Protein AF-A0A3M2EGH6-F1 (afdb_monomer_lite)

Secondary structure (DSSP, 8-state):
-HHHHHHHHHHHHHHHHHHHHHS-S-BS-TTSSS--BHHHHHHHHHHHHHHHHHHHHHHHHHHHS-HHHHHHHHHTS---HHHHHHHHHHHHHHHHHHHHHHHHHHHHHHTT--GGGHHHHHHHHHHHHHHHHHHHHHHHHHHS-S----

Radius of gyration: 25.02 Å; chains: 1; bounding box: 63×33×68 Å

pLDDT: mean 82.62, std 8.71, range [42.47, 93.75]

Structure (mmCIF, N/CA/C/O backbone):
data_AF-A0A3M2EGH6-F1
#
_entry.id   AF-A0A3M2EGH6-F1
#
loop_
_atom_site.group_PDB
_atom_site.id
_atom_site.type_symbol
_atom_site.label_atom_id
_atom_site.label_alt_id
_atom_site.label_comp_id
_atom_site.label_asym_id
_atom_site.label_entity_id
_atom_site.label_seq_id
_atom_site.pdbx_PDB_ins_code
_atom_site.Cartn_x
_atom_site.Cartn_y
_atom_site.Cartn_z
_atom_site.occupancy
_atom_site.B_iso_or_equiv
_atom_site.auth_seq_id
_atom_site.auth_comp_id
_atom_site.auth_asym_id
_atom_site.auth_atom_id
_atom_site.pdbx_PDB_model_num
ATOM 1 N N . MET A 1 1 ? 14.077 9.639 4.075 1.00 58.56 1 MET A N 1
ATOM 2 C CA . MET A 1 1 ? 14.589 9.528 2.688 1.00 58.56 1 MET A CA 1
ATOM 3 C C . MET A 1 1 ? 15.480 8.304 2.455 1.00 58.56 1 MET A C 1
ATOM 5 O O . MET A 1 1 ? 15.173 7.546 1.546 1.00 58.56 1 MET A O 1
ATOM 9 N N . VAL A 1 2 ? 16.503 8.027 3.283 1.00 70.25 2 VAL A N 1
ATOM 10 C CA . VAL A 1 2 ? 17.442 6.889 3.076 1.00 70.25 2 VAL A CA 1
ATOM 11 C C . VAL A 1 2 ? 16.753 5.518 2.934 1.00 70.25 2 VAL A C 1
ATOM 13 O O . VAL A 1 2 ? 17.139 4.715 2.087 1.00 70.25 2 VAL A O 1
ATOM 16 N N . ARG A 1 3 ? 15.697 5.248 3.717 1.00 74.19 3 ARG A N 1
ATOM 17 C CA . ARG A 1 3 ? 14.935 3.986 3.621 1.00 74.19 3 ARG A CA 1
ATOM 18 C C . ARG A 1 3 ? 14.166 3.854 2.301 1.00 74.19 3 ARG A C 1
ATOM 20 O O . ARG A 1 3 ? 14.217 2.787 1.706 1.00 74.19 3 ARG A O 1
ATOM 27 N N . CYS A 1 4 ? 13.534 4.927 1.818 1.00 73.19 4 CYS A N 1
ATOM 28 C CA . CYS A 1 4 ? 12.812 4.913 0.542 1.00 73.19 4 CYS A CA 1
ATOM 29 C C . CYS A 1 4 ? 13.759 4.689 -0.640 1.00 73.19 4 CYS A C 1
ATOM 31 O O . CYS A 1 4 ? 13.477 3.846 -1.480 1.00 73.19 4 CYS A O 1
ATOM 33 N N . TRP A 1 5 ? 14.923 5.351 -0.652 1.00 75.88 5 TRP A N 1
ATOM 34 C CA . TRP A 1 5 ? 15.933 5.162 -1.701 1.00 75.88 5 TRP A CA 1
ATOM 35 C C . TRP A 1 5 ? 16.399 3.707 -1.814 1.00 75.88 5 TRP A C 1
ATOM 37 O O . TRP A 1 5 ? 16.518 3.165 -2.912 1.00 75.88 5 TRP A O 1
ATOM 47 N N . ARG A 1 6 ? 16.619 3.042 -0.672 1.00 84.56 6 ARG A N 1
ATOM 48 C CA . ARG A 1 6 ? 16.991 1.624 -0.647 1.00 84.56 6 ARG A CA 1
ATOM 49 C C . ARG A 1 6 ? 15.901 0.757 -1.281 1.00 84.56 6 ARG A C 1
ATOM 51 O O . ARG A 1 6 ? 16.239 -0.092 -2.099 1.00 84.56 6 ARG A O 1
ATOM 58 N N . THR A 1 7 ? 14.631 0.980 -0.945 1.00 81.62 7 THR A N 1
ATOM 59 C CA . THR A 1 7 ? 13.504 0.235 -1.531 1.00 81.62 7 THR A CA 1
ATOM 60 C C . THR A 1 7 ? 13.398 0.468 -3.038 1.00 81.62 7 THR A C 1
ATOM 62 O O . THR A 1 7 ? 13.314 -0.494 -3.794 1.00 81.62 7 THR A O 1
ATOM 65 N N . THR A 1 8 ? 13.500 1.722 -3.491 1.00 78.88 8 THR A N 1
ATOM 66 C CA . THR A 1 8 ? 13.447 2.067 -4.919 1.00 78.88 8 THR A CA 1
ATOM 67 C C . THR A 1 8 ? 14.600 1.432 -5.693 1.00 78.88 8 THR A C 1
ATOM 69 O O . THR A 1 8 ? 14.388 0.889 -6.772 1.00 78.88 8 THR A O 1
ATOM 72 N N . ARG A 1 9 ? 15.815 1.406 -5.130 1.00 84.56 9 ARG A N 1
ATOM 73 C CA . ARG A 1 9 ? 16.974 0.772 -5.775 1.00 84.56 9 ARG A CA 1
ATOM 74 C C . ARG A 1 9 ? 16.786 -0.734 -5.966 1.00 84.56 9 ARG A C 1
ATOM 76 O O . ARG A 1 9 ? 17.155 -1.262 -7.010 1.00 84.56 9 ARG A O 1
ATOM 83 N N . TRP A 1 10 ? 16.209 -1.411 -4.973 1.00 87.31 10 TRP A N 1
ATOM 84 C CA . TRP A 1 10 ? 15.897 -2.841 -5.064 1.00 87.31 10 TRP A CA 1
ATOM 85 C C . TRP A 1 10 ? 14.792 -3.149 -6.075 1.00 87.31 10 TRP A C 1
ATOM 87 O O . TRP A 1 10 ? 14.786 -4.243 -6.625 1.00 87.31 10 TRP A O 1
ATOM 97 N N . LEU A 1 11 ? 13.901 -2.194 -6.350 1.00 83.31 11 LEU A N 1
ATOM 98 C CA . LEU A 1 11 ? 12.872 -2.325 -7.380 1.00 83.31 11 LEU A CA 1
ATOM 99 C C . LEU A 1 11 ? 13.416 -2.027 -8.789 1.00 83.31 11 LEU A C 1
ATOM 101 O O . LEU A 1 11 ? 13.104 -2.739 -9.737 1.00 83.31 11 LEU A O 1
ATOM 105 N N . LEU A 1 12 ? 14.254 -0.996 -8.931 1.00 84.94 12 LEU A N 1
ATOM 106 C CA . LEU A 1 12 ? 14.801 -0.560 -10.221 1.00 84.94 12 LEU A CA 1
ATOM 107 C C . LEU A 1 12 ? 15.836 -1.535 -10.791 1.00 84.94 12 LEU A C 1
ATOM 109 O O . LEU A 1 12 ? 15.841 -1.783 -11.993 1.00 84.94 12 LEU A O 1
ATOM 113 N N . ALA A 1 13 ? 16.698 -2.105 -9.943 1.00 86.81 13 ALA A N 1
ATOM 114 C CA . ALA A 1 13 ? 17.752 -3.020 -10.377 1.00 86.81 13 ALA A CA 1
ATOM 115 C C . ALA A 1 13 ? 17.238 -4.236 -11.183 1.00 86.81 13 ALA A C 1
ATOM 117 O O . ALA A 1 13 ? 17.748 -4.451 -12.282 1.00 86.81 13 ALA A O 1
ATOM 118 N N . PRO A 1 14 ? 16.235 -5.015 -10.724 1.00 87.94 14 PRO A N 1
ATOM 119 C CA . PRO A 1 14 ? 15.732 -6.152 -11.493 1.00 87.94 14 PRO A CA 1
ATOM 120 C C . PRO A 1 14 ? 15.039 -5.724 -12.790 1.00 87.94 14 PRO A C 1
ATOM 122 O O . PRO A 1 14 ? 15.200 -6.396 -13.800 1.00 87.94 14 PRO A O 1
ATOM 125 N N . ILE A 1 15 ? 14.326 -4.593 -12.801 1.00 84.88 15 ILE A N 1
ATOM 126 C CA . ILE A 1 15 ? 13.663 -4.074 -14.009 1.00 84.88 15 ILE A CA 1
ATOM 127 C C . ILE A 1 15 ? 14.706 -3.691 -15.063 1.00 84.88 15 ILE A C 1
ATOM 129 O O . ILE A 1 15 ? 14.586 -4.068 -16.228 1.00 84.88 15 ILE A O 1
ATOM 133 N N . ALA A 1 16 ? 15.766 -2.994 -14.649 1.00 83.31 16 ALA A N 1
ATOM 134 C CA . ALA A 1 16 ? 16.867 -2.640 -15.534 1.00 83.31 16 ALA A CA 1
ATOM 135 C C . ALA A 1 16 ? 17.597 -3.886 -16.059 1.00 83.31 16 ALA A C 1
ATOM 137 O O . ALA A 1 16 ? 17.856 -3.976 -17.256 1.00 83.31 16 ALA A O 1
ATOM 138 N N . LEU A 1 17 ? 17.875 -4.868 -15.192 1.00 86.94 17 LEU A N 1
ATOM 139 C CA . LEU A 1 17 ? 18.503 -6.134 -15.586 1.00 86.94 17 LEU A CA 1
ATOM 140 C C . LEU A 1 17 ? 17.648 -6.919 -16.585 1.00 86.94 17 LEU A C 1
ATOM 142 O O . LEU A 1 17 ? 18.181 -7.416 -17.572 1.00 86.94 17 LEU A O 1
ATOM 146 N N . LEU A 1 18 ? 16.333 -6.993 -16.368 1.00 86.75 18 LEU A N 1
ATOM 147 C CA . LEU A 1 18 ? 15.409 -7.657 -17.289 1.00 86.75 18 LEU A CA 1
ATOM 148 C C . LEU A 1 18 ? 15.416 -6.986 -18.663 1.00 86.75 18 LEU A C 1
ATOM 150 O O . LEU A 1 18 ? 15.542 -7.668 -19.676 1.00 86.75 18 LEU A O 1
ATOM 154 N N . HIS A 1 19 ? 15.338 -5.657 -18.712 1.00 85.31 19 HIS A N 1
ATOM 155 C CA . HIS A 1 19 ? 15.384 -4.939 -19.983 1.00 85.31 19 HIS A CA 1
ATOM 156 C C . HIS A 1 19 ? 16.734 -5.073 -20.689 1.00 85.31 19 HIS A C 1
ATOM 158 O O . HIS A 1 19 ? 16.758 -5.210 -21.910 1.00 85.31 19 HIS A O 1
ATOM 164 N N . LEU A 1 20 ? 17.843 -5.102 -19.953 1.00 82.50 20 LEU A N 1
ATOM 165 C CA . LEU A 1 20 ? 19.163 -5.337 -20.535 1.00 82.50 20 LEU A CA 1
ATOM 166 C C . LEU A 1 20 ? 19.314 -6.760 -21.091 1.00 82.50 20 LEU A C 1
ATOM 168 O O . LEU A 1 20 ? 19.934 -6.922 -22.135 1.00 82.50 20 LEU A O 1
ATOM 172 N N . ALA A 1 21 ? 18.751 -7.770 -20.423 1.00 83.19 21 ALA A N 1
ATOM 173 C CA . ALA A 1 21 ? 18.925 -9.174 -20.798 1.00 83.19 21 ALA A CA 1
ATOM 174 C C . ALA A 1 21 ? 17.931 -9.673 -21.861 1.00 83.19 21 ALA A C 1
ATOM 176 O O . ALA A 1 21 ? 18.277 -10.551 -22.646 1.00 83.19 21 ALA A O 1
ATOM 177 N N . PHE A 1 22 ? 16.704 -9.143 -21.885 1.00 84.00 22 PHE A N 1
ATOM 178 C CA . PHE A 1 22 ? 15.602 -9.714 -22.672 1.00 84.00 22 PHE A CA 1
ATOM 179 C C . PHE A 1 22 ? 15.033 -8.787 -23.752 1.00 84.00 22 PHE A C 1
ATOM 181 O O . PHE A 1 22 ? 14.126 -9.196 -24.476 1.00 84.00 22 PHE A O 1
ATOM 188 N N . THR A 1 23 ? 15.532 -7.554 -23.896 1.00 87.25 23 THR A N 1
ATOM 189 C CA . THR A 1 23 ? 15.085 -6.681 -24.994 1.00 87.25 23 THR A CA 1
ATOM 190 C C . THR A 1 23 ? 15.864 -7.022 -26.270 1.00 87.25 23 THR A C 1
ATOM 192 O O . THR A 1 23 ? 17.087 -6.838 -26.291 1.00 87.25 23 THR A O 1
ATOM 195 N N . PRO A 1 24 ? 15.203 -7.500 -27.341 1.00 81.12 24 PRO A N 1
ATOM 196 C CA . PRO A 1 24 ? 15.880 -7.798 -28.598 1.00 81.12 24 PRO A CA 1
ATOM 197 C C . PRO A 1 24 ? 16.428 -6.511 -29.225 1.00 81.12 24 PRO A C 1
ATOM 199 O O . PRO A 1 24 ? 15.774 -5.468 -29.180 1.00 81.12 24 PRO A O 1
ATOM 202 N N . GLY A 1 25 ? 17.626 -6.580 -29.803 1.00 85.81 25 GLY A N 1
ATOM 203 C CA . GLY A 1 25 ? 18.296 -5.413 -30.368 1.00 85.81 25 GLY A CA 1
ATOM 204 C C . GLY A 1 25 ? 19.733 -5.690 -30.799 1.00 85.81 25 GLY A C 1
ATOM 205 O O . GLY A 1 25 ? 20.191 -6.835 -30.779 1.00 85.81 25 GLY A O 1
ATOM 206 N N . MET A 1 26 ? 20.451 -4.639 -31.183 1.00 85.50 26 MET A N 1
ATOM 207 C CA . MET A 1 26 ? 21.854 -4.715 -31.562 1.00 85.50 26 MET A CA 1
ATOM 208 C C . MET A 1 26 ? 22.709 -5.000 -30.322 1.00 85.50 26 MET A C 1
ATOM 210 O O . MET A 1 26 ? 22.791 -4.185 -29.399 1.00 85.50 26 MET A O 1
ATOM 214 N N . LEU A 1 27 ? 23.328 -6.183 -30.295 1.00 88.06 27 LEU A N 1
ATOM 215 C CA . LEU A 1 27 ? 24.159 -6.639 -29.182 1.00 88.06 27 LEU A CA 1
ATOM 216 C C . LEU A 1 27 ? 25.448 -5.817 -29.106 1.00 88.06 27 LEU A C 1
ATOM 218 O O . LEU A 1 27 ? 26.150 -5.663 -30.104 1.00 88.06 27 LEU A O 1
ATOM 222 N N . LEU A 1 28 ? 25.793 -5.346 -27.908 1.00 84.56 28 LEU A N 1
ATOM 223 C CA . LEU A 1 28 ? 27.046 -4.623 -27.671 1.00 84.56 28 LEU A CA 1
ATOM 224 C C . LEU A 1 28 ? 28.273 -5.545 -27.753 1.00 84.56 28 LEU A C 1
ATOM 226 O O . LEU A 1 28 ? 29.328 -5.149 -28.242 1.00 84.56 28 LEU A O 1
ATOM 230 N N . TRP A 1 29 ? 28.121 -6.794 -27.307 1.00 86.69 29 TRP A N 1
ATOM 231 C CA . TRP A 1 29 ? 29.160 -7.829 -27.328 1.00 86.69 29 TRP A CA 1
ATOM 232 C C . TRP A 1 29 ? 28.592 -9.152 -27.839 1.00 86.69 29 TRP A C 1
ATOM 234 O O . TRP A 1 29 ? 28.196 -9.987 -27.026 1.00 86.69 29 TRP A O 1
ATOM 244 N N . PRO A 1 30 ? 28.541 -9.385 -29.156 1.00 83.19 30 PRO A N 1
ATOM 245 C CA . PRO A 1 30 ? 27.893 -10.571 -29.723 1.00 83.19 30 PRO A CA 1
ATOM 246 C C . PRO A 1 30 ? 28.540 -11.905 -29.306 1.00 83.19 30 PRO A C 1
ATOM 248 O O . PRO A 1 30 ? 27.961 -12.960 -29.523 1.00 83.19 30 PRO A O 1
ATOM 251 N N . GLN A 1 31 ? 29.731 -11.870 -28.701 1.00 89.81 31 GLN A N 1
ATOM 252 C CA . GLN A 1 31 ? 30.480 -13.058 -28.279 1.00 89.81 31 GLN A CA 1
ATOM 253 C C . GLN A 1 31 ? 30.040 -13.615 -26.914 1.00 89.81 31 GLN A C 1
ATOM 255 O O . GLN A 1 31 ? 30.439 -14.716 -26.543 1.00 89.81 31 GLN A O 1
ATOM 260 N N . LEU A 1 32 ? 29.245 -12.862 -26.147 1.00 82.31 32 LEU A N 1
ATOM 261 C CA . LEU A 1 32 ? 28.749 -13.291 -24.841 1.00 82.31 32 LEU A CA 1
ATOM 262 C C . LEU A 1 32 ? 27.346 -13.903 -24.974 1.00 82.31 32 LEU A C 1
ATOM 264 O O . LEU A 1 32 ? 26.512 -13.336 -25.6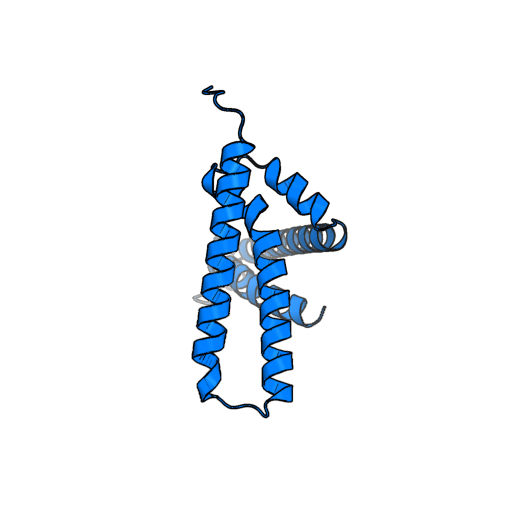79 1.00 82.31 32 LEU A O 1
ATOM 268 N N . PRO A 1 33 ? 27.042 -15.003 -24.254 1.00 76.00 33 PRO A N 1
ATOM 269 C CA . PRO A 1 33 ? 25.721 -15.635 -24.296 1.00 76.00 33 PRO A CA 1
ATOM 270 C C . PRO A 1 33 ? 24.615 -14.704 -23.785 1.00 76.00 33 PRO A C 1
ATOM 272 O O . PRO A 1 33 ? 23.475 -14.809 -24.226 1.00 76.00 33 PRO A O 1
ATOM 275 N N . TRP A 1 34 ? 24.959 -13.770 -22.891 1.00 75.56 34 TRP A N 1
ATOM 276 C CA . TRP A 1 34 ? 24.082 -12.703 -22.413 1.00 75.56 34 TRP A CA 1
ATOM 277 C C . TRP A 1 34 ? 24.744 -11.367 -22.701 1.00 75.56 34 TRP A C 1
ATOM 279 O O . TRP A 1 34 ? 25.561 -10.874 -21.921 1.00 75.56 34 TRP A O 1
ATOM 289 N N . SER A 1 35 ? 24.422 -10.806 -23.858 1.00 81.69 35 SER A N 1
ATOM 290 C CA . SER A 1 35 ? 24.945 -9.513 -24.258 1.00 81.69 35 SER A CA 1
ATOM 291 C C . SER A 1 35 ? 23.850 -8.459 -24.182 1.00 81.69 35 SER A C 1
ATOM 293 O O . SER A 1 35 ? 22.802 -8.646 -24.802 1.00 81.69 35 SER A O 1
ATOM 295 N N . PRO A 1 36 ? 24.051 -7.365 -23.433 1.00 83.38 36 PRO A N 1
ATOM 296 C CA . PRO A 1 36 ? 23.089 -6.279 -23.417 1.00 83.38 36 PRO A CA 1
ATOM 297 C C . PRO A 1 36 ? 22.968 -5.659 -24.812 1.00 83.38 36 PRO A C 1
ATOM 299 O O . PRO A 1 36 ? 23.970 -5.430 -25.499 1.00 83.38 36 PRO A O 1
ATOM 302 N N . SER A 1 37 ? 21.736 -5.370 -25.221 1.00 90.38 37 SER A N 1
ATOM 303 C CA . SER A 1 37 ? 21.454 -4.614 -26.440 1.00 90.38 37 SER A CA 1
ATOM 304 C C . SER A 1 37 ? 21.408 -3.111 -26.157 1.00 90.38 37 SER A C 1
ATOM 306 O O . SER A 1 37 ? 21.070 -2.679 -25.048 1.00 90.38 37 SER A O 1
ATOM 308 N N . ILE A 1 38 ? 21.728 -2.292 -27.162 1.00 88.56 38 ILE A N 1
ATOM 309 C CA . ILE A 1 38 ? 21.594 -0.826 -27.070 1.00 88.56 38 ILE A CA 1
ATOM 310 C C . ILE A 1 38 ? 20.133 -0.448 -26.797 1.00 88.56 38 ILE A C 1
ATOM 312 O O . ILE A 1 38 ? 19.836 0.405 -25.959 1.00 88.56 38 ILE A O 1
ATOM 316 N N . GLU A 1 39 ? 19.211 -1.130 -27.466 1.00 90.38 39 GLU A N 1
ATOM 317 C CA . GLU A 1 39 ? 17.769 -0.979 -27.321 1.00 90.38 39 GLU A CA 1
ATOM 318 C C . GLU A 1 39 ? 17.316 -1.370 -25.914 1.00 90.38 39 GLU A C 1
ATOM 320 O O . GLU A 1 39 ? 16.506 -0.662 -25.314 1.00 90.38 39 GLU A O 1
ATOM 325 N N . GLY A 1 40 ? 17.882 -2.437 -25.345 1.00 88.38 40 GLY A N 1
ATOM 326 C CA . GLY A 1 40 ? 17.643 -2.850 -23.966 1.00 88.38 40 GLY A CA 1
ATOM 327 C C . GLY A 1 40 ? 18.130 -1.829 -22.950 1.00 88.38 40 GLY A C 1
ATOM 328 O O . GLY A 1 40 ? 17.402 -1.511 -22.009 1.00 88.38 40 GLY A O 1
ATOM 329 N N . ALA A 1 41 ? 19.305 -1.236 -23.169 1.00 87.75 41 ALA A N 1
ATOM 330 C CA . ALA A 1 41 ? 19.810 -0.156 -22.326 1.00 87.75 41 ALA A CA 1
ATOM 331 C C . ALA A 1 41 ? 18.919 1.096 -22.404 1.00 87.75 41 ALA A C 1
ATOM 333 O O . ALA A 1 41 ? 18.554 1.668 -21.373 1.00 87.75 41 ALA A O 1
ATOM 334 N N . ALA A 1 42 ? 18.500 1.493 -23.609 1.00 91.12 42 ALA A N 1
ATOM 335 C CA . ALA A 1 42 ? 17.602 2.628 -23.810 1.00 91.12 42 ALA A CA 1
ATOM 336 C C . ALA A 1 42 ? 16.210 2.385 -23.195 1.00 91.12 42 ALA A C 1
ATOM 338 O O . ALA A 1 42 ? 15.641 3.283 -22.565 1.00 91.12 42 ALA A O 1
ATOM 339 N N . ALA A 1 43 ? 15.669 1.172 -23.335 1.00 88.81 43 ALA A N 1
ATOM 340 C CA . ALA A 1 43 ? 14.406 0.766 -22.727 1.00 88.81 43 ALA A CA 1
ATOM 341 C C . ALA A 1 43 ? 14.495 0.759 -21.194 1.00 88.81 43 ALA A C 1
ATOM 343 O O . ALA A 1 43 ? 13.630 1.339 -20.534 1.00 88.81 43 ALA A O 1
ATOM 344 N N . ALA A 1 44 ? 15.567 0.188 -20.634 1.00 88.31 44 ALA A N 1
ATOM 345 C CA . ALA A 1 44 ? 15.836 0.173 -19.198 1.00 88.31 44 ALA A CA 1
ATOM 346 C C . ALA A 1 44 ? 15.925 1.593 -18.624 1.00 88.31 44 ALA A C 1
ATOM 348 O O . ALA A 1 44 ? 15.299 1.886 -17.602 1.00 88.31 44 ALA A O 1
ATOM 349 N N . ALA A 1 45 ? 16.654 2.492 -19.292 1.00 90.19 45 ALA A N 1
ATOM 350 C CA . ALA A 1 45 ? 16.785 3.886 -18.876 1.00 90.19 45 ALA A CA 1
ATOM 351 C C . ALA A 1 45 ? 15.431 4.610 -18.907 1.00 90.19 45 ALA A C 1
ATOM 353 O O . ALA A 1 45 ? 15.036 5.235 -17.922 1.00 90.19 45 ALA A O 1
ATOM 354 N N . ARG A 1 46 ? 14.672 4.467 -20.001 1.00 93.12 46 ARG A N 1
ATOM 355 C CA . ARG A 1 46 ? 13.347 5.087 -20.156 1.00 93.12 46 ARG A CA 1
ATOM 356 C C . ARG A 1 46 ? 12.349 4.599 -19.104 1.00 93.12 46 ARG A C 1
ATOM 358 O O . ARG A 1 46 ? 11.627 5.409 -18.530 1.00 93.12 46 ARG A O 1
ATOM 365 N N . GLN A 1 47 ? 12.303 3.292 -18.851 1.00 89.31 47 GLN A N 1
ATOM 366 C CA . GLN A 1 47 ? 11.442 2.702 -17.821 1.00 89.31 47 GLN A CA 1
ATOM 367 C C . GLN A 1 47 ? 11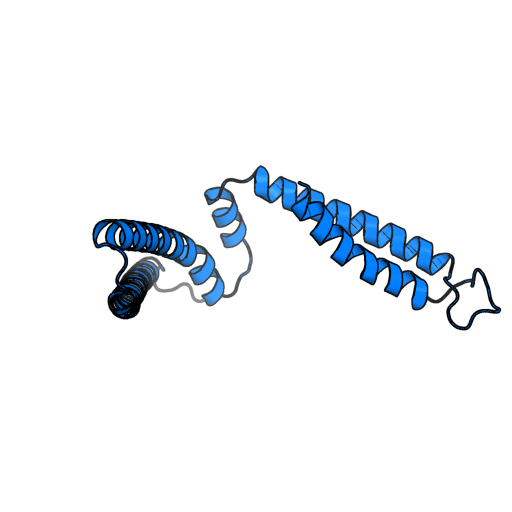.852 3.157 -16.419 1.00 89.31 47 GLN A C 1
ATOM 369 O O . GLN A 1 47 ? 10.998 3.522 -15.616 1.00 89.31 47 GLN A O 1
ATOM 374 N N . SER A 1 48 ? 13.157 3.212 -16.144 1.00 86.81 48 SER A N 1
ATOM 375 C CA . SER A 1 48 ? 13.672 3.691 -14.859 1.00 86.81 48 SER A CA 1
ATOM 376 C C . SER A 1 48 ? 13.277 5.143 -14.595 1.00 86.81 48 SER A C 1
ATOM 378 O O . SER A 1 48 ? 12.811 5.448 -13.501 1.00 86.81 48 SER A O 1
ATOM 380 N N . LEU A 1 49 ? 13.394 6.023 -15.596 1.00 90.25 49 LEU A N 1
ATOM 381 C CA . LEU A 1 49 ? 12.958 7.419 -15.484 1.00 90.25 49 LEU A CA 1
ATOM 382 C C . LEU A 1 49 ? 11.454 7.522 -15.208 1.00 90.25 49 LEU A C 1
ATOM 384 O O . LEU A 1 49 ? 11.062 8.180 -14.253 1.00 90.25 49 LEU A O 1
ATOM 388 N N . ARG A 1 50 ? 10.618 6.791 -15.956 1.00 91.88 50 ARG A N 1
ATOM 389 C CA . ARG A 1 50 ? 9.163 6.766 -15.719 1.00 91.88 50 ARG A CA 1
ATOM 390 C C . ARG A 1 50 ? 8.796 6.301 -14.311 1.00 91.88 50 ARG A C 1
ATOM 392 O O . ARG A 1 50 ? 7.909 6.873 -13.68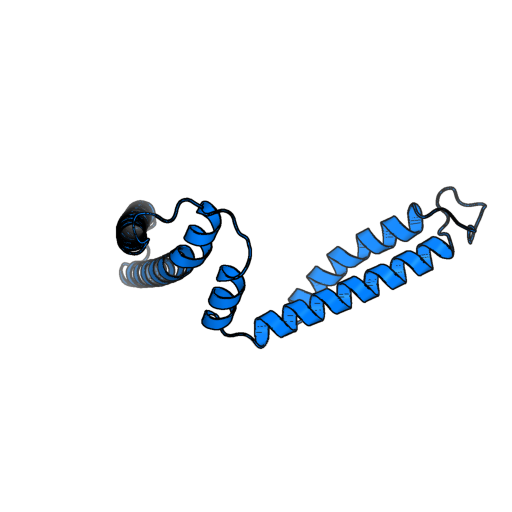6 1.00 91.88 50 ARG A O 1
ATOM 399 N N . LEU A 1 51 ? 9.473 5.273 -13.800 1.00 87.81 51 LEU A N 1
ATOM 400 C CA . LEU A 1 51 ? 9.256 4.783 -12.438 1.00 87.81 51 LEU A CA 1
ATOM 401 C C . LEU A 1 51 ? 9.674 5.811 -11.387 1.00 87.81 51 LEU A C 1
ATOM 403 O O . LEU A 1 51 ? 8.988 5.953 -10.376 1.00 87.81 51 LEU A O 1
ATOM 407 N N . ILE A 1 52 ? 10.775 6.530 -11.619 1.00 87.75 52 ILE A N 1
ATOM 408 C CA . ILE A 1 52 ? 11.199 7.636 -10.757 1.00 87.75 52 ILE A CA 1
ATOM 409 C C . ILE A 1 52 ? 10.138 8.741 -10.768 1.00 87.75 52 ILE A C 1
ATOM 411 O O . ILE A 1 52 ? 9.732 9.176 -9.693 1.00 87.75 52 ILE A O 1
ATOM 415 N N . ASP A 1 53 ? 9.634 9.133 -11.938 1.00 92.75 53 ASP A N 1
ATOM 416 C CA . ASP A 1 53 ? 8.593 10.158 -12.062 1.00 92.75 53 ASP A CA 1
ATOM 417 C C . ASP A 1 53 ? 7.318 9.758 -11.310 1.00 92.75 53 ASP A C 1
ATOM 419 O O . ASP A 1 53 ? 6.802 10.530 -10.501 1.00 92.75 53 ASP A O 1
ATOM 423 N N . TRP A 1 54 ? 6.837 8.526 -11.499 1.00 89.50 54 TRP A N 1
ATOM 424 C CA . TRP A 1 54 ? 5.680 8.006 -10.763 1.00 89.50 54 TRP A CA 1
ATOM 425 C C . TRP A 1 54 ? 5.927 7.943 -9.260 1.00 89.50 54 TRP A C 1
ATOM 427 O O . TRP A 1 54 ? 5.043 8.284 -8.476 1.00 89.50 54 TRP A O 1
ATOM 437 N N . PHE A 1 55 ? 7.123 7.538 -8.840 1.00 87.62 55 PHE A N 1
ATOM 438 C CA . PHE A 1 55 ? 7.484 7.496 -7.430 1.00 87.62 55 PHE A CA 1
ATOM 439 C C . PHE A 1 55 ? 7.498 8.895 -6.804 1.00 87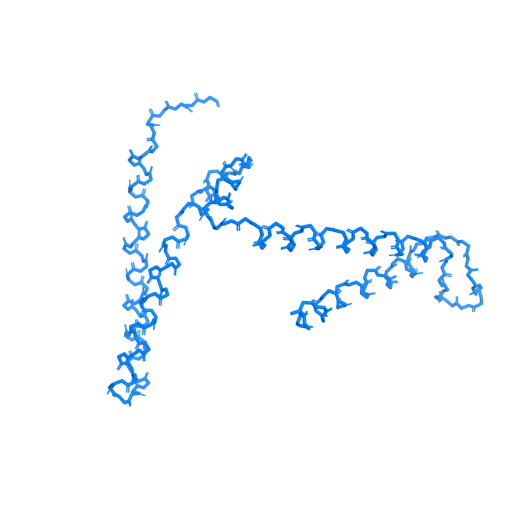.62 55 PHE A C 1
ATOM 441 O O . PHE A 1 55 ? 6.990 9.076 -5.694 1.00 87.62 55 PHE A O 1
ATOM 448 N N . LEU A 1 56 ? 8.056 9.885 -7.503 1.00 89.19 56 LEU A N 1
ATOM 449 C CA . LEU A 1 56 ? 8.075 11.275 -7.058 1.00 89.19 56 LEU A CA 1
ATOM 450 C C . LEU A 1 56 ? 6.661 11.849 -7.004 1.00 89.19 56 LEU A C 1
ATOM 452 O O . LEU A 1 56 ? 6.302 12.440 -5.990 1.00 89.19 56 LEU A O 1
ATOM 456 N N . ALA A 1 57 ? 5.840 11.612 -8.028 1.00 91.31 57 ALA A N 1
ATOM 457 C CA . ALA A 1 57 ? 4.445 12.038 -8.058 1.00 91.31 57 ALA A CA 1
ATOM 458 C C . ALA A 1 57 ? 3.629 11.408 -6.918 1.00 91.31 57 ALA A C 1
ATOM 460 O O . ALA A 1 57 ? 2.927 12.116 -6.201 1.00 91.31 57 ALA A O 1
ATOM 461 N N . ALA A 1 58 ? 3.767 10.099 -6.691 1.00 88.00 58 ALA A N 1
ATOM 462 C CA . ALA A 1 58 ? 3.090 9.401 -5.601 1.00 88.00 58 ALA A CA 1
ATOM 463 C C . ALA A 1 58 ? 3.566 9.892 -4.225 1.00 88.00 58 ALA A C 1
ATOM 465 O O . ALA A 1 58 ? 2.754 10.097 -3.326 1.00 88.00 58 ALA A O 1
ATOM 466 N N . SER A 1 59 ? 4.872 10.128 -4.061 1.00 86.94 59 SER A N 1
ATOM 467 C CA . SER A 1 59 ? 5.434 10.676 -2.822 1.00 86.94 59 SER A CA 1
ATOM 468 C C . SER A 1 59 ? 4.943 12.100 -2.569 1.00 86.94 59 SER A C 1
ATOM 470 O O . SER A 1 59 ? 4.559 12.425 -1.449 1.00 86.94 59 SER A O 1
ATOM 472 N N . ALA A 1 60 ? 4.918 12.939 -3.605 1.00 89.38 60 ALA A N 1
ATOM 473 C CA . ALA A 1 60 ? 4.388 14.293 -3.530 1.00 89.38 60 ALA A CA 1
ATOM 474 C C . ALA A 1 60 ? 2.903 14.270 -3.160 1.00 89.38 60 ALA A C 1
ATOM 476 O O . ALA A 1 60 ? 2.524 14.917 -2.193 1.00 89.38 60 ALA A O 1
ATOM 477 N N . ALA A 1 61 ? 2.082 13.457 -3.830 1.00 89.25 61 ALA A N 1
ATOM 478 C CA . ALA A 1 61 ? 0.672 13.290 -3.483 1.00 89.25 61 ALA A CA 1
ATOM 479 C C . ALA A 1 61 ? 0.490 12.825 -2.028 1.00 89.25 61 ALA A C 1
ATOM 481 O O . ALA A 1 61 ? -0.355 13.352 -1.311 1.00 89.25 61 ALA A O 1
ATOM 482 N N . PHE A 1 62 ? 1.314 11.885 -1.555 1.00 86.75 62 PHE A N 1
ATOM 483 C CA . PHE A 1 62 ? 1.240 11.390 -0.178 1.00 86.75 62 PHE A CA 1
ATOM 484 C C . PHE A 1 62 ? 1.594 12.459 0.865 1.00 86.75 62 PHE A C 1
ATOM 486 O O . PHE A 1 62 ? 1.054 12.438 1.967 1.00 86.7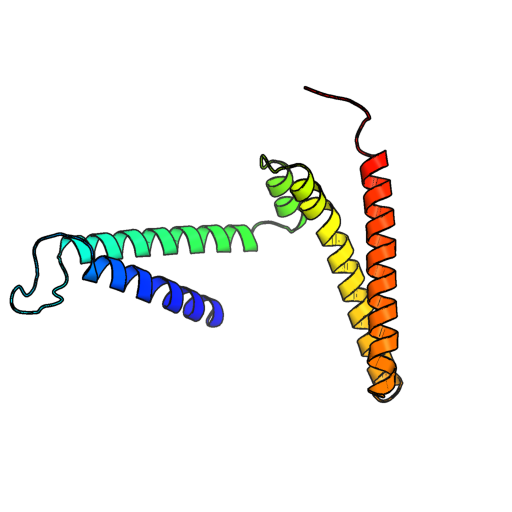5 62 PHE A O 1
ATOM 493 N N . HIS A 1 63 ? 2.495 13.384 0.530 1.00 87.69 63 HIS A N 1
ATOM 494 C CA . HIS A 1 63 ? 2.913 14.462 1.426 1.00 87.69 63 HIS A CA 1
ATOM 495 C C . HIS A 1 63 ? 2.049 15.723 1.334 1.00 87.69 63 HIS A C 1
ATOM 497 O O . HIS A 1 63 ? 1.945 16.442 2.324 1.00 87.69 63 HIS A O 1
ATOM 503 N N . LEU A 1 64 ? 1.474 16.005 0.166 1.00 93.75 64 LEU A N 1
ATOM 504 C CA . LEU A 1 64 ? 0.694 17.216 -0.088 1.00 93.75 64 LEU A CA 1
ATOM 505 C C . LEU A 1 64 ? -0.778 17.060 0.291 1.00 93.75 64 LEU A C 1
ATOM 507 O O . LEU A 1 64 ? -1.398 18.048 0.663 1.00 93.75 64 LEU A O 1
ATOM 511 N N . LEU A 1 65 ? -1.329 15.848 0.198 1.00 91.44 65 LEU A N 1
ATOM 512 C CA . LEU A 1 65 ? -2.732 15.596 0.511 1.00 91.44 65 LEU A CA 1
ATOM 513 C C . LEU A 1 65 ? -2.908 15.202 1.977 1.00 91.44 65 LEU A C 1
ATOM 515 O O . LEU A 1 65 ? -2.220 14.326 2.509 1.00 91.44 65 LEU A O 1
ATOM 519 N N . THR A 1 66 ? -3.904 15.805 2.608 1.00 90.75 66 THR A N 1
ATOM 520 C CA . THR A 1 66 ? -4.401 15.409 3.923 1.00 90.75 66 THR A CA 1
ATOM 521 C C . THR A 1 66 ? -5.081 14.030 3.869 1.00 90.75 66 THR A C 1
ATOM 523 O O . THR A 1 66 ? -5.554 13.592 2.813 1.00 90.75 66 THR A O 1
ATOM 526 N N . PRO A 1 67 ? -5.171 13.304 5.000 1.00 85.31 67 PRO A N 1
ATOM 527 C CA . PRO A 1 67 ? -5.911 12.041 5.070 1.00 85.31 67 PRO A CA 1
ATOM 528 C C . PRO A 1 67 ? -7.384 12.155 4.639 1.00 85.31 67 PRO A C 1
ATOM 530 O O . PRO A 1 67 ? -7.979 11.183 4.170 1.00 85.31 67 PRO A O 1
ATOM 533 N N . GLU A 1 68 ? -7.997 13.321 4.824 1.00 86.44 68 GLU A N 1
ATOM 534 C CA . GLU A 1 68 ? -9.362 13.644 4.409 1.00 86.44 68 GLU A CA 1
ATOM 535 C C . GLU A 1 68 ? -9.462 13.769 2.885 1.00 86.44 68 GLU A C 1
ATOM 537 O O . GLU A 1 68 ? -10.343 13.162 2.273 1.00 86.44 68 GLU A O 1
ATOM 542 N N . GLU A 1 69 ? -8.529 14.485 2.256 1.00 90.06 69 GLU A N 1
ATOM 543 C CA . GLU A 1 69 ? -8.467 14.619 0.797 1.00 90.06 69 GLU A CA 1
ATOM 544 C C . GLU A 1 69 ? -8.189 13.277 0.123 1.00 90.06 69 GLU A C 1
ATOM 546 O O . GLU A 1 69 ? -8.849 12.937 -0.858 1.00 90.06 69 GLU A O 1
ATOM 551 N N . TRP A 1 70 ? -7.292 12.461 0.689 1.00 88.69 70 TRP A N 1
ATOM 552 C CA . TRP A 1 70 ? -7.068 11.092 0.220 1.00 88.69 70 TRP A CA 1
ATOM 553 C C . TRP A 1 70 ? -8.355 10.268 0.223 1.00 88.69 70 TRP A C 1
ATOM 555 O O . TRP A 1 70 ? -8.648 9.586 -0.758 1.00 88.69 70 TRP A O 1
ATOM 565 N N . ARG A 1 71 ? -9.154 10.351 1.293 1.00 84.12 71 ARG A N 1
ATOM 566 C CA . ARG A 1 71 ? -10.451 9.664 1.367 1.00 84.12 71 ARG A CA 1
ATOM 567 C C . ARG A 1 71 ? -11.423 10.168 0.305 1.00 84.12 71 ARG A C 1
ATOM 569 O O . ARG A 1 71 ? -12.023 9.346 -0.380 1.00 84.12 71 ARG A O 1
ATOM 576 N N . CYS A 1 72 ? -11.531 11.484 0.127 1.00 87.19 72 CYS A N 1
ATOM 577 C CA . CYS A 1 72 ? -12.382 12.086 -0.901 1.00 87.19 72 CYS A CA 1
ATOM 578 C C . CYS A 1 72 ? -11.978 11.624 -2.313 1.00 87.19 72 CYS A C 1
ATOM 580 O O . CYS A 1 72 ? -12.823 11.198 -3.098 1.00 87.19 72 CYS A O 1
ATOM 582 N N . CYS A 1 73 ? -10.678 11.622 -2.621 1.00 88.62 73 CYS A N 1
ATOM 583 C CA . CYS A 1 73 ? -10.155 11.115 -3.890 1.00 88.62 73 CYS A CA 1
ATOM 584 C C . CYS A 1 73 ? -10.478 9.628 -4.089 1.00 88.62 73 CYS A C 1
ATOM 586 O O . CYS A 1 73 ? -10.949 9.244 -5.156 1.00 88.62 73 CYS A O 1
ATOM 588 N N . MET A 1 74 ? -10.280 8.796 -3.062 1.00 87.00 74 MET A N 1
ATOM 589 C CA . MET A 1 74 ? -10.552 7.356 -3.136 1.00 87.00 74 MET A CA 1
ATOM 590 C C . MET A 1 74 ? -12.046 7.042 -3.296 1.00 87.00 74 MET A C 1
ATOM 592 O O . MET A 1 74 ? -12.389 6.081 -3.976 1.00 87.00 74 MET A O 1
ATOM 596 N N . GLN A 1 75 ? -12.940 7.858 -2.731 1.00 83.50 75 GLN A N 1
ATOM 597 C CA . GLN A 1 75 ? -14.393 7.719 -2.905 1.00 83.50 75 GLN A CA 1
ATOM 598 C C . GLN A 1 75 ? -14.868 8.028 -4.330 1.00 83.50 75 GLN A C 1
ATOM 600 O O . GLN A 1 75 ? -15.898 7.510 -4.750 1.00 83.50 75 GLN A O 1
ATOM 605 N N . ARG A 1 76 ? -14.127 8.857 -5.076 1.00 86.62 76 ARG A N 1
ATOM 606 C CA . ARG A 1 76 ? -14.429 9.189 -6.480 1.00 86.62 76 ARG A CA 1
ATOM 607 C C . ARG A 1 76 ? -13.947 8.128 -7.467 1.00 86.62 76 ARG A C 1
ATOM 609 O O . ARG A 1 76 ? -14.301 8.191 -8.641 1.00 86.62 76 ARG A O 1
ATOM 616 N N . LEU A 1 77 ? -13.123 7.180 -7.020 1.00 87.31 77 LEU A N 1
ATOM 617 C CA . LEU A 1 77 ? -12.689 6.078 -7.867 1.00 87.31 77 LEU A CA 1
ATOM 618 C C . LEU A 1 77 ? -13.855 5.101 -8.086 1.00 87.31 77 LEU A C 1
ATOM 620 O O . LEU A 1 77 ? -14.604 4.829 -7.144 1.00 87.31 77 LEU A O 1
ATOM 624 N N . PRO A 1 78 ? -13.993 4.523 -9.293 1.00 88.62 78 PRO A N 1
ATOM 625 C CA . PRO A 1 78 ? -15.007 3.516 -9.591 1.00 88.62 78 PRO A CA 1
ATOM 626 C C . PRO A 1 78 ? -14.641 2.178 -8.926 1.00 88.62 78 PRO A C 1
ATOM 628 O O . PRO A 1 78 ? -14.193 1.231 -9.569 1.00 88.62 78 PRO A O 1
ATOM 631 N N . LEU A 1 79 ? -14.777 2.122 -7.601 1.00 83.44 79 LEU A N 1
ATOM 632 C CA . LEU A 1 79 ? -14.473 0.956 -6.782 1.00 83.44 79 LEU A CA 1
ATOM 633 C C . LEU A 1 79 ? -15.730 0.093 -6.579 1.00 83.44 79 LEU A C 1
ATOM 635 O O . LEU A 1 79 ? -16.824 0.635 -6.360 1.00 83.44 79 LEU A O 1
ATOM 639 N N . PRO A 1 80 ? -15.597 -1.248 -6.555 1.00 85.94 80 PRO A N 1
ATOM 640 C CA . PRO A 1 80 ? -16.704 -2.113 -6.162 1.00 85.94 80 PRO A CA 1
ATOM 641 C C . PRO A 1 80 ? -17.187 -1.758 -4.745 1.00 85.94 80 PRO A C 1
ATOM 643 O O . PRO A 1 80 ? -16.386 -1.340 -3.905 1.00 85.94 80 PRO A O 1
ATOM 646 N N . ALA A 1 81 ? -18.482 -1.928 -4.463 1.00 79.81 81 ALA A N 1
ATOM 647 C CA . ALA A 1 81 ? -19.117 -1.470 -3.217 1.00 79.81 81 ALA A CA 1
ATOM 648 C C . ALA A 1 81 ? -18.386 -1.948 -1.943 1.00 79.81 81 ALA A C 1
ATOM 650 O O . ALA A 1 81 ? -18.101 -1.156 -1.047 1.00 79.81 81 ALA A O 1
ATOM 651 N N . GLN A 1 82 ? -17.947 -3.211 -1.922 1.00 79.88 82 GLN A N 1
ATOM 652 C CA . GLN A 1 82 ? -17.162 -3.793 -0.824 1.00 79.88 82 GLN A CA 1
ATOM 653 C C . GLN A 1 82 ? -15.853 -3.036 -0.518 1.00 79.88 82 GLN A C 1
ATOM 655 O O . GLN A 1 82 ? -15.434 -2.941 0.633 1.00 79.88 82 GLN A O 1
ATOM 660 N N . TRP A 1 83 ? -15.210 -2.455 -1.536 1.00 80.88 83 TRP A N 1
ATOM 661 C CA . TRP A 1 83 ? -13.984 -1.671 -1.371 1.00 80.88 83 TRP A CA 1
ATOM 662 C C . TRP A 1 83 ? -14.276 -0.239 -0.929 1.00 80.88 83 TRP A C 1
ATOM 664 O O . TRP A 1 83 ? -13.487 0.330 -0.177 1.00 80.88 83 TRP A O 1
ATOM 674 N N . ARG A 1 84 ? -15.415 0.335 -1.340 1.00 80.38 84 ARG A N 1
ATOM 675 C CA . ARG A 1 84 ? -15.860 1.652 -0.855 1.00 80.38 84 ARG A CA 1
ATOM 676 C C . ARG A 1 84 ? -16.082 1.629 0.656 1.00 80.38 84 ARG A C 1
ATOM 678 O O . ARG A 1 84 ? -15.536 2.486 1.346 1.00 80.38 84 ARG A O 1
ATOM 685 N N . LEU A 1 85 ? -16.758 0.592 1.154 1.00 77.06 85 LEU A N 1
ATOM 686 C CA . LEU A 1 85 ? -16.922 0.325 2.588 1.00 77.06 85 LEU A CA 1
ATOM 687 C C . LEU A 1 85 ? -15.579 0.219 3.315 1.00 77.06 85 LEU A C 1
ATOM 689 O O . LEU A 1 85 ? -15.394 0.813 4.373 1.00 77.06 85 LEU A O 1
ATOM 693 N N . ALA A 1 86 ? -14.604 -0.489 2.739 1.00 81.00 86 ALA A N 1
ATOM 694 C CA . ALA A 1 86 ? -13.275 -0.575 3.336 1.00 81.00 86 ALA A CA 1
ATOM 695 C C . ALA A 1 86 ? -12.585 0.801 3.407 1.00 81.00 86 ALA A C 1
ATOM 697 O O . ALA A 1 86 ? -12.004 1.140 4.433 1.00 81.00 86 ALA A O 1
ATOM 698 N N . VAL A 1 87 ? -12.671 1.630 2.364 1.00 82.31 87 VAL A N 1
ATOM 699 C CA . VAL A 1 87 ? -12.057 2.972 2.361 1.00 82.31 87 VAL A CA 1
ATOM 700 C C . VAL A 1 87 ? -12.683 3.889 3.418 1.00 82.31 87 VAL A C 1
ATOM 702 O O . VAL A 1 87 ? -11.963 4.668 4.048 1.00 82.31 87 VAL A O 1
ATOM 705 N N . THR A 1 88 ? -13.997 3.808 3.635 1.00 79.94 88 THR A N 1
ATOM 706 C CA . THR A 1 88 ? -14.705 4.662 4.600 1.00 79.94 88 THR A CA 1
ATOM 707 C C . THR A 1 88 ? -14.589 4.161 6.033 1.00 79.94 88 THR A C 1
ATOM 709 O O . THR A 1 88 ? -14.337 4.965 6.933 1.00 79.94 88 THR A O 1
ATOM 712 N N . ALA A 1 89 ? -14.722 2.851 6.246 1.00 80.25 89 ALA A N 1
ATOM 713 C CA . ALA A 1 89 ? -14.816 2.266 7.578 1.00 80.25 89 ALA A CA 1
ATOM 714 C C . ALA A 1 89 ? -13.462 1.887 8.194 1.00 80.25 89 ALA A C 1
ATOM 716 O O . ALA A 1 89 ? -13.292 1.886 9.415 1.00 80.25 89 ALA A O 1
ATOM 717 N N . LEU A 1 90 ? -12.446 1.595 7.376 1.00 82.00 90 LEU A N 1
ATOM 718 C CA . LEU A 1 90 ? -11.137 1.183 7.885 1.00 82.00 90 LEU A CA 1
ATOM 719 C C . LEU A 1 90 ? -10.410 2.285 8.682 1.00 82.00 90 LEU A C 1
ATOM 721 O O . LEU A 1 90 ? -9.849 1.966 9.732 1.00 82.00 90 LEU A O 1
ATOM 725 N N . PRO A 1 91 ? -10.402 3.571 8.274 1.00 83.81 91 PRO A N 1
ATOM 726 C CA . PRO A 1 91 ? -9.714 4.623 9.024 1.00 83.81 91 PRO A CA 1
ATOM 727 C C . PRO A 1 91 ? -10.169 4.781 10.489 1.00 83.81 91 PRO A C 1
ATOM 729 O O . PRO A 1 91 ? -9.296 4.761 11.365 1.00 83.81 91 PRO A O 1
ATOM 732 N N . PRO A 1 92 ? -11.476 4.894 10.818 1.00 81.50 92 PRO A N 1
ATOM 733 C CA . PRO A 1 92 ? -11.908 4.974 12.214 1.00 81.50 92 PRO A CA 1
ATOM 734 C C . PRO A 1 92 ? -11.609 3.686 12.997 1.00 81.50 92 PRO A C 1
ATOM 736 O O . PRO A 1 92 ? -11.199 3.770 14.157 1.00 81.50 92 PRO A O 1
ATOM 739 N N . LEU A 1 93 ? -11.704 2.504 12.372 1.00 81.06 93 LEU A N 1
ATOM 740 C CA . LEU A 1 93 ? -11.319 1.232 13.002 1.00 81.06 93 LEU A CA 1
ATOM 741 C C . LEU A 1 93 ? -9.816 1.173 13.324 1.00 81.06 93 LEU A C 1
ATOM 743 O O . LEU A 1 93 ? -9.409 0.737 14.407 1.00 81.06 93 LEU A O 1
ATOM 747 N N . LEU A 1 94 ? -8.967 1.667 12.422 1.00 84.06 94 LEU A N 1
ATOM 748 C CA . LEU A 1 94 ? -7.524 1.778 12.646 1.00 84.06 94 LEU A CA 1
ATOM 749 C C . LEU A 1 94 ? -7.192 2.795 13.744 1.00 84.06 94 LEU A C 1
ATOM 751 O O . LEU A 1 94 ? -6.296 2.561 14.556 1.00 84.06 94 LEU A O 1
ATOM 755 N N . ALA A 1 95 ? -7.911 3.916 13.806 1.00 85.31 95 ALA A N 1
ATOM 756 C CA . ALA A 1 95 ? -7.736 4.902 14.868 1.00 85.31 95 ALA A CA 1
ATOM 757 C C . ALA A 1 95 ? -8.114 4.319 16.240 1.00 85.31 95 ALA A C 1
ATOM 759 O O . ALA A 1 95 ? -7.329 4.402 17.189 1.00 85.31 95 ALA A O 1
ATOM 760 N N . ALA A 1 96 ? -9.270 3.659 16.332 1.00 82.00 96 ALA A N 1
ATOM 761 C CA . ALA A 1 96 ? -9.738 3.031 17.562 1.00 82.00 96 ALA A CA 1
ATOM 762 C C . ALA A 1 96 ? -8.809 1.901 18.036 1.00 82.00 96 ALA A C 1
ATOM 764 O O . ALA A 1 96 ? -8.447 1.849 19.215 1.00 82.00 96 ALA A O 1
ATOM 765 N N . SER A 1 97 ? -8.351 1.039 17.121 1.00 82.06 97 SER A N 1
ATOM 766 C CA . SER A 1 97 ? -7.407 -0.036 17.454 1.00 82.06 97 SER A CA 1
ATOM 767 C C . SER A 1 97 ? -6.063 0.510 17.941 1.00 82.06 97 SER A C 1
ATOM 769 O O . SER A 1 97 ? -5.532 0.012 18.932 1.00 82.06 97 SER A O 1
ATOM 771 N N . ARG A 1 98 ? -5.535 1.589 17.343 1.00 87.00 98 ARG A N 1
ATOM 772 C CA . ARG A 1 98 ? -4.313 2.255 17.833 1.00 87.00 98 ARG A CA 1
ATOM 773 C C . ARG A 1 98 ? -4.465 2.789 19.254 1.00 87.00 98 ARG A C 1
ATOM 775 O O . ARG A 1 98 ? -3.568 2.576 20.070 1.00 87.00 98 ARG A O 1
ATOM 782 N N . ILE A 1 99 ? -5.580 3.455 19.561 1.00 87.50 99 ILE A N 1
ATOM 783 C CA . ILE A 1 99 ? -5.858 3.958 20.916 1.00 87.50 99 ILE A CA 1
ATOM 784 C C . ILE A 1 99 ? -5.908 2.792 21.906 1.00 87.50 99 ILE A C 1
ATOM 786 O O . ILE A 1 99 ? -5.296 2.864 22.973 1.00 87.50 99 ILE A O 1
ATOM 790 N N . MET A 1 100 ? -6.586 1.700 21.547 1.00 81.75 100 MET A N 1
ATOM 791 C CA . MET A 1 100 ? -6.720 0.535 22.419 1.00 81.75 100 MET A CA 1
ATOM 792 C C . MET A 1 100 ? -5.379 -0.168 22.657 1.00 81.75 100 MET A C 1
ATOM 794 O O . MET A 1 100 ? -5.016 -0.422 23.805 1.00 81.75 100 MET A O 1
ATOM 798 N N . ILE A 1 101 ? -4.591 -0.393 21.603 1.00 84.25 101 ILE A N 1
ATOM 799 C CA . ILE A 1 101 ? -3.228 -0.933 21.709 1.00 84.25 101 ILE A CA 1
ATOM 800 C C . ILE A 1 101 ? -2.366 -0.027 22.598 1.00 84.25 101 ILE A C 1
ATOM 802 O O . ILE A 1 101 ? -1.619 -0.520 23.444 1.00 84.25 101 ILE A O 1
ATOM 806 N N . GLY A 1 102 ? -2.489 1.296 22.453 1.00 88.12 102 GLY A N 1
ATOM 807 C CA . GLY A 1 102 ? -1.816 2.273 23.309 1.00 88.12 102 GLY A CA 1
ATOM 808 C C . GLY A 1 102 ? -2.183 2.112 24.786 1.00 88.12 102 GLY A C 1
ATOM 809 O O . GLY A 1 102 ? -1.292 1.996 25.630 1.00 88.12 102 GLY A O 1
ATOM 810 N N . ARG A 1 103 ? -3.483 2.021 25.096 1.00 86.50 103 ARG A N 1
ATOM 811 C CA . ARG A 1 103 ? -3.997 1.805 26.461 1.00 86.50 103 ARG A CA 1
ATOM 812 C C . ARG A 1 103 ? -3.542 0.471 27.044 1.00 86.50 103 ARG A C 1
ATOM 814 O O . ARG A 1 103 ? -3.075 0.438 28.178 1.00 86.50 103 ARG A O 1
ATOM 821 N N . MET A 1 104 ? -3.611 -0.611 26.269 1.00 81.69 104 MET A N 1
ATOM 822 C CA . MET A 1 104 ? -3.107 -1.924 26.683 1.00 81.69 104 MET A CA 1
ATOM 823 C C . MET A 1 104 ? -1.617 -1.875 26.988 1.00 81.69 104 MET A C 1
ATOM 825 O O . MET A 1 104 ? -1.185 -2.367 28.025 1.00 81.69 104 MET A O 1
ATOM 829 N N . ARG A 1 105 ? -0.823 -1.236 26.125 1.00 85.06 105 ARG A N 1
ATOM 830 C CA . ARG A 1 105 ? 0.617 -1.086 26.340 1.00 85.06 105 ARG A CA 1
ATOM 831 C C . ARG A 1 105 ? 0.919 -0.287 27.606 1.00 85.06 105 ARG A C 1
ATOM 833 O O . ARG A 1 105 ? 1.853 -0.629 28.326 1.00 85.06 105 ARG A O 1
ATOM 840 N N . GLN A 1 106 ? 0.146 0.760 27.883 1.00 87.56 106 GLN A N 1
ATOM 841 C CA . GLN A 1 106 ? 0.280 1.552 29.104 1.00 87.56 106 GLN A CA 1
ATOM 842 C C . GLN A 1 106 ? -0.090 0.734 30.345 1.00 87.56 106 GLN A C 1
ATOM 844 O O . GLN A 1 106 ? 0.691 0.686 31.291 1.00 87.56 106 GLN A O 1
ATOM 849 N N . ARG A 1 107 ? -1.226 0.032 30.318 1.00 84.12 107 ARG A N 1
ATOM 850 C CA . ARG A 1 107 ? -1.670 -0.843 31.408 1.00 84.12 107 ARG A CA 1
ATOM 851 C C . ARG A 1 107 ? -0.658 -1.949 31.694 1.00 84.12 107 ARG A C 1
ATOM 853 O O . ARG A 1 107 ? -0.261 -2.135 32.837 1.00 84.12 107 ARG A O 1
ATOM 860 N N . TRP A 1 108 ? -0.150 -2.593 30.648 1.00 81.62 108 TRP A N 1
ATOM 861 C CA . TRP A 1 108 ? 0.852 -3.648 30.762 1.00 81.62 108 TRP A CA 1
ATOM 862 C C . TRP A 1 108 ? 2.161 -3.156 31.397 1.00 81.62 108 TRP A C 1
ATOM 864 O O . TRP A 1 108 ? 2.775 -3.870 32.189 1.00 81.62 108 TRP A O 1
ATOM 874 N N . ARG A 1 109 ? 2.570 -1.913 31.101 1.00 86.25 109 ARG A N 1
ATOM 875 C CA . ARG A 1 109 ? 3.716 -1.264 31.760 1.00 86.25 109 ARG A CA 1
ATOM 876 C C . ARG A 1 109 ? 3.458 -0.998 33.245 1.00 86.25 109 ARG A C 1
ATOM 878 O O . ARG A 1 109 ? 4.361 -1.211 34.047 1.00 86.25 109 ARG A O 1
ATOM 885 N N . LEU A 1 110 ? 2.253 -0.551 33.604 1.00 86.06 110 LEU A N 1
ATOM 886 C CA . LEU A 1 110 ? 1.872 -0.254 34.992 1.00 86.06 110 LEU A CA 1
ATOM 887 C C . LEU A 1 110 ? 1.747 -1.527 35.845 1.00 86.06 110 LEU A C 1
ATOM 889 O O . LEU A 1 110 ? 2.223 -1.559 36.975 1.00 86.06 110 LEU A O 1
ATOM 893 N N . GLU A 1 111 ? 1.187 -2.600 35.288 1.00 84.00 111 GLU A N 1
ATOM 894 C CA . GLU A 1 111 ? 0.960 -3.884 35.973 1.00 84.00 111 GLU A CA 1
ATOM 895 C C . GLU A 1 111 ? 2.202 -4.807 35.976 1.00 84.00 111 GLU A C 1
ATOM 897 O O . GLU A 1 111 ? 2.116 -5.986 36.320 1.00 84.00 111 GLU A O 1
ATOM 902 N N . ARG A 1 112 ? 3.385 -4.285 35.612 1.00 79.25 112 ARG A N 1
ATOM 903 C CA . ARG A 1 112 ? 4.657 -5.032 35.519 1.00 79.25 112 ARG A CA 1
ATOM 904 C C . ARG A 1 112 ? 4.576 -6.296 34.660 1.00 79.25 112 ARG A C 1
ATOM 906 O O . ARG A 1 112 ? 5.168 -7.326 34.981 1.00 79.25 112 ARG A O 1
ATOM 913 N N . GLY A 1 113 ? 3.937 -6.200 33.502 1.00 66.19 113 GLY A N 1
ATOM 914 C CA . GLY A 1 113 ? 4.440 -6.988 32.387 1.00 66.19 113 GLY A CA 1
ATOM 915 C C . GLY A 1 113 ? 4.085 -8.479 32.381 1.00 66.19 113 GLY A C 1
ATOM 916 O O . GLY A 1 113 ? 4.824 -9.247 31.768 1.00 66.19 113 GLY A O 1
ATOM 917 N N . ARG A 1 114 ? 3.000 -8.946 33.016 1.00 78.44 114 ARG A N 1
ATOM 918 C CA . ARG A 1 114 ? 2.671 -10.384 32.985 1.00 78.44 114 ARG A CA 1
ATOM 919 C C . ARG A 1 114 ? 2.222 -10.818 31.587 1.00 78.44 114 ARG A C 1
ATOM 921 O O . ARG A 1 114 ? 1.133 -10.495 31.131 1.00 78.44 114 ARG A O 1
ATOM 928 N N . LEU A 1 115 ? 3.067 -11.596 30.908 1.00 77.38 115 LEU A N 1
ATOM 929 C CA . LEU A 1 115 ? 2.783 -12.177 29.585 1.00 77.38 115 LEU A CA 1
ATOM 930 C C . LEU A 1 115 ? 1.504 -13.033 29.561 1.00 77.38 115 LEU A C 1
ATOM 932 O O . LEU A 1 115 ? 0.890 -13.180 28.509 1.00 77.38 115 LEU A O 1
ATOM 936 N N . ARG A 1 116 ? 1.081 -13.563 30.718 1.00 81.06 116 ARG A N 1
ATOM 937 C CA . ARG A 1 116 ? -0.163 -14.335 30.866 1.00 81.06 116 ARG A CA 1
ATOM 938 C C . ARG A 1 116 ? -1.432 -13.523 30.583 1.00 81.06 116 ARG A C 1
ATOM 940 O O . ARG A 1 116 ? -2.421 -14.122 30.177 1.00 81.06 116 ARG A O 1
ATOM 947 N N . ASP A 1 117 ? -1.392 -12.198 30.717 1.00 79.00 117 ASP A N 1
ATOM 948 C CA . ASP A 1 117 ? -2.570 -11.334 30.532 1.00 79.00 117 ASP A CA 1
ATOM 949 C C . ASP A 1 117 ? -2.698 -10.813 29.088 1.00 79.00 117 ASP A C 1
AT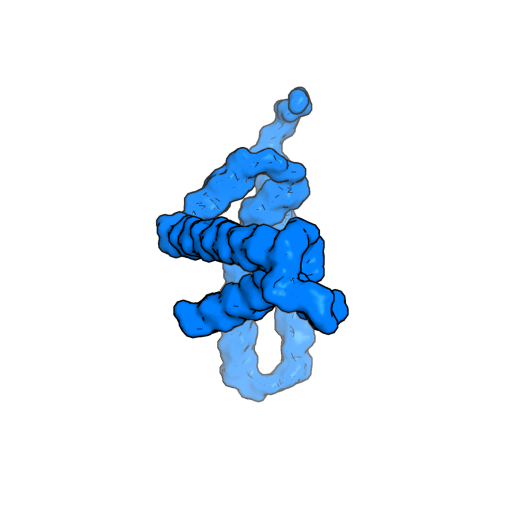OM 951 O O . ASP A 1 117 ? -3.724 -10.262 28.684 1.00 79.00 117 ASP A O 1
ATOM 955 N N . LEU A 1 118 ? -1.664 -11.035 28.273 1.00 80.31 118 LEU A N 1
ATOM 956 C CA . LEU A 1 118 ? -1.603 -10.640 26.870 1.00 80.31 118 LEU A CA 1
ATOM 957 C C . LEU A 1 118 ? -2.708 -11.267 25.994 1.00 80.31 118 LEU A C 1
ATOM 959 O O . LEU A 1 118 ? -3.324 -10.511 25.242 1.00 80.31 118 LEU A O 1
ATOM 963 N N . PRO A 1 119 ? -3.031 -12.578 26.080 1.00 84.00 119 PRO A N 1
ATOM 964 C CA . PRO A 1 119 ? -4.135 -13.151 25.305 1.00 84.00 119 PRO A CA 1
ATOM 965 C C . PRO A 1 119 ? -5.500 -12.564 25.688 1.00 84.00 119 PRO A C 1
ATOM 967 O O . PRO A 1 119 ? -6.314 -12.310 24.806 1.00 84.00 119 PRO A O 1
ATOM 970 N N . ILE A 1 120 ? -5.737 -12.282 26.974 1.00 83.44 120 ILE A N 1
ATOM 971 C CA . ILE A 1 120 ? -6.991 -11.670 27.449 1.00 83.44 120 ILE A CA 1
ATOM 972 C C . ILE A 1 120 ? -7.133 -10.265 26.867 1.00 83.44 120 ILE A C 1
ATOM 974 O O . ILE A 1 120 ? -8.179 -9.892 26.337 1.00 83.44 120 ILE A O 1
ATOM 978 N N . ALA A 1 121 ? -6.055 -9.489 26.918 1.00 75.88 121 ALA A N 1
ATOM 979 C CA . ALA A 1 121 ? -6.046 -8.143 26.384 1.00 75.88 121 ALA A CA 1
ATOM 980 C C . ALA A 1 121 ? -6.162 -8.141 24.842 1.00 75.88 121 ALA A C 1
ATOM 982 O O . ALA A 1 121 ? -6.885 -7.317 24.283 1.00 75.88 121 ALA A O 1
ATOM 983 N N . ALA A 1 122 ? -5.549 -9.105 24.145 1.00 82.19 122 ALA A N 1
ATOM 984 C CA . ALA A 1 122 ? -5.742 -9.299 22.707 1.00 82.19 122 ALA A CA 1
ATOM 985 C C . ALA A 1 122 ? -7.201 -9.645 22.360 1.00 82.19 122 ALA A C 1
ATOM 987 O O . ALA A 1 122 ? -7.767 -9.031 21.458 1.00 82.19 122 ALA A O 1
ATOM 988 N N . ALA A 1 123 ? -7.833 -10.556 23.106 1.00 86.62 123 ALA A N 1
ATOM 989 C CA . ALA A 1 123 ? -9.240 -10.910 22.924 1.00 86.62 123 ALA A CA 1
ATOM 990 C C . ALA A 1 123 ? -10.170 -9.705 23.146 1.00 86.62 123 ALA A C 1
ATOM 992 O O . ALA A 1 123 ? -11.068 -9.466 22.340 1.00 86.62 123 ALA A O 1
ATOM 993 N N . ALA A 1 124 ? -9.913 -8.889 24.174 1.00 82.00 124 ALA A N 1
ATOM 994 C CA . ALA A 1 124 ? -10.654 -7.649 24.413 1.00 82.00 124 ALA A CA 1
ATOM 995 C C . ALA A 1 124 ? -10.496 -6.641 23.259 1.00 82.00 124 ALA A C 1
ATOM 997 O O . ALA A 1 124 ? -11.459 -5.987 22.859 1.00 82.00 124 ALA A O 1
ATOM 998 N N . CYS A 1 125 ? -9.294 -6.548 22.685 1.00 79.56 125 CYS A N 1
ATOM 999 C CA . CYS A 1 125 ? -9.018 -5.747 21.494 1.00 79.56 125 CYS A CA 1
ATOM 1000 C C . CYS A 1 125 ? -9.846 -6.217 20.289 1.00 79.56 125 CYS A C 1
ATOM 1002 O O . CYS A 1 125 ? -10.478 -5.399 19.624 1.00 79.56 125 CYS A O 1
ATOM 1004 N N . VAL A 1 126 ? -9.874 -7.527 20.033 1.00 85.94 126 VAL A N 1
ATOM 1005 C CA . VAL A 1 126 ? -10.655 -8.125 18.939 1.00 85.94 126 VAL A CA 1
ATOM 1006 C C . VAL A 1 126 ? -12.148 -7.876 19.136 1.00 85.94 126 VAL A C 1
ATOM 1008 O O . VAL A 1 126 ? -12.803 -7.392 18.219 1.00 85.94 126 VAL A O 1
ATOM 1011 N N . ALA A 1 127 ? -12.677 -8.123 20.336 1.00 87.12 127 ALA A N 1
ATOM 1012 C CA . ALA A 1 127 ? -14.086 -7.889 20.644 1.00 87.12 127 ALA A CA 1
ATOM 1013 C C . ALA A 1 127 ? -14.489 -6.417 20.431 1.00 87.12 127 ALA A C 1
ATOM 1015 O O . ALA A 1 127 ? -15.549 -6.124 19.876 1.00 87.12 127 ALA A O 1
ATOM 1016 N N . LEU A 1 128 ? -13.622 -5.472 20.804 1.00 82.31 128 LEU A N 1
ATOM 1017 C CA . LEU A 1 128 ? -13.860 -4.053 20.546 1.00 82.31 128 LEU A CA 1
ATOM 1018 C C . LEU A 1 128 ? -13.856 -3.728 19.043 1.00 82.31 128 LEU A C 1
ATOM 1020 O O . LEU A 1 128 ? -14.722 -3.003 18.567 1.00 82.31 128 LEU A O 1
ATOM 1024 N N . VAL A 1 129 ? -12.884 -4.242 18.287 1.00 82.75 129 VAL A N 1
ATOM 1025 C CA . VAL A 1 129 ? -12.819 -4.009 16.835 1.00 82.75 129 VAL A CA 1
ATOM 1026 C C . VAL A 1 129 ? -14.063 -4.565 16.143 1.00 82.75 129 VAL A C 1
ATOM 1028 O O . VAL A 1 129 ? -14.616 -3.884 15.287 1.00 82.75 129 VAL A O 1
ATOM 1031 N N . LEU A 1 130 ? -14.540 -5.745 16.551 1.00 87.00 130 LEU A N 1
ATOM 1032 C CA . LEU A 1 130 ? -15.767 -6.341 16.018 1.00 87.00 130 LEU A CA 1
ATOM 1033 C C . LEU A 1 130 ? -17.005 -5.503 16.349 1.00 87.00 130 LEU A C 1
ATOM 1035 O O . LEU A 1 130 ? -17.785 -5.206 15.456 1.00 87.00 130 LEU A O 1
ATOM 1039 N N . THR A 1 131 ? -17.158 -5.053 17.595 1.00 88.44 131 THR A N 1
ATOM 1040 C CA . THR A 1 131 ? -18.306 -4.209 17.985 1.00 88.44 131 THR A CA 1
ATOM 1041 C C . THR A 1 131 ? -18.304 -2.847 17.294 1.00 88.44 131 THR A C 1
ATOM 1043 O O . THR A 1 131 ? -19.360 -2.321 16.950 1.00 88.44 131 THR A O 1
ATOM 1046 N N . LEU A 1 132 ? -17.129 -2.264 17.055 1.00 83.50 132 LEU A N 1
ATOM 1047 C CA . LEU A 1 132 ? -17.013 -1.035 16.273 1.00 83.50 132 LEU A CA 1
ATOM 1048 C C . LEU A 1 132 ? -17.307 -1.268 14.792 1.00 83.50 132 LEU A C 1
ATOM 1050 O O . LEU A 1 132 ? -17.937 -0.414 14.173 1.00 83.50 132 LEU A O 1
ATOM 1054 N N . ALA A 1 133 ? -16.859 -2.395 14.234 1.00 82.69 133 ALA A N 1
ATOM 1055 C CA . ALA A 1 133 ? -17.149 -2.761 12.853 1.00 82.69 133 ALA A CA 1
ATOM 1056 C C . ALA A 1 133 ? -18.653 -2.966 12.644 1.00 82.69 133 ALA A C 1
ATOM 1058 O O . ALA A 1 133 ? -19.191 -2.461 11.668 1.00 82.69 133 ALA A O 1
ATOM 1059 N N . ASP A 1 134 ? -19.327 -3.614 13.594 1.00 86.44 134 ASP A N 1
ATOM 1060 C CA . ASP A 1 134 ? -20.772 -3.845 13.564 1.00 86.44 134 ASP A CA 1
ATOM 1061 C C . ASP A 1 134 ? -21.556 -2.523 13.581 1.00 86.44 134 ASP A C 1
ATOM 1063 O O . ASP A 1 134 ? -22.355 -2.247 12.691 1.00 86.44 134 ASP A O 1
ATOM 1067 N N . ARG A 1 135 ? -21.210 -1.608 14.498 1.00 85.38 135 ARG A N 1
ATOM 1068 C CA . ARG A 1 135 ? -21.802 -0.256 14.540 1.00 85.38 135 ARG A CA 1
ATOM 1069 C C . ARG A 1 135 ? -21.533 0.561 13.279 1.00 85.38 135 ARG A C 1
ATOM 1071 O O . ARG A 1 135 ? -22.365 1.366 12.874 1.00 85.38 135 ARG A O 1
ATOM 1078 N N . GLN A 1 136 ? -20.349 0.416 12.688 1.00 82.69 136 GLN A N 1
ATOM 1079 C CA . GLN A 1 136 ? -20.001 1.086 11.435 1.00 82.69 136 GLN A CA 1
ATOM 1080 C C . GLN A 1 136 ? -20.788 0.516 10.257 1.00 82.69 136 GLN A C 1
ATOM 1082 O O . GLN A 1 136 ? -21.218 1.289 9.407 1.00 82.69 136 GLN A O 1
ATOM 1087 N N . ALA A 1 137 ? -20.989 -0.802 10.216 1.00 80.81 137 ALA A N 1
ATOM 1088 C CA . ALA A 1 137 ? -21.815 -1.457 9.212 1.00 80.81 137 ALA A CA 1
ATOM 1089 C C . ALA A 1 137 ? -23.278 -1.014 9.332 1.00 80.81 137 ALA A C 1
ATOM 1091 O O . ALA A 1 137 ? -23.868 -0.630 8.329 1.00 80.81 137 ALA A O 1
ATOM 1092 N N . GLU A 1 138 ? -23.825 -0.965 10.549 1.00 84.38 138 GLU A N 1
ATOM 1093 C CA . GLU A 1 138 ? -25.180 -0.469 10.816 1.00 84.38 138 GLU A CA 1
ATOM 1094 C C . GLU A 1 138 ? -25.335 1.004 10.408 1.00 84.38 138 GLU A C 1
ATOM 1096 O O . GLU A 1 138 ? -26.263 1.357 9.684 1.00 84.38 138 GLU A O 1
ATOM 1101 N N . ALA A 1 139 ? -24.391 1.868 10.792 1.00 81.44 139 ALA A N 1
ATOM 1102 C CA . ALA A 1 139 ? -24.410 3.275 10.397 1.00 81.44 139 ALA A CA 1
ATOM 1103 C C . ALA A 1 139 ? -24.310 3.458 8.875 1.00 81.44 139 ALA A C 1
ATOM 1105 O O . ALA A 1 139 ? -24.960 4.343 8.327 1.00 81.44 139 ALA A O 1
ATOM 1106 N N . HIS A 1 140 ? -23.518 2.628 8.190 1.00 74.94 140 HIS A N 1
ATOM 1107 C CA . HIS A 1 140 ? -23.439 2.639 6.731 1.00 74.94 140 HIS A CA 1
ATOM 1108 C C . HIS A 1 140 ? -24.732 2.152 6.077 1.00 74.94 140 HIS A C 1
ATOM 1110 O O . HIS A 1 140 ? -25.201 2.802 5.150 1.00 74.94 140 HIS A O 1
ATOM 1116 N N . TRP A 1 141 ? -25.323 1.070 6.586 1.00 78.00 141 TRP A N 1
ATOM 1117 C CA . TRP A 1 141 ? -26.605 0.542 6.118 1.00 78.00 141 TRP A CA 1
ATOM 1118 C C . TRP A 1 141 ? -27.738 1.564 6.259 1.00 78.00 141 TRP A C 1
ATOM 1120 O O . TRP A 1 141 ? -28.584 1.684 5.383 1.00 78.00 141 TRP A O 1
ATOM 1130 N N . LEU A 1 142 ? -27.739 2.335 7.349 1.00 79.81 142 LEU A N 1
ATOM 1131 C CA . LEU A 1 142 ? -28.716 3.401 7.585 1.00 79.81 142 LEU A CA 1
ATOM 1132 C C . LEU A 1 142 ? -28.442 4.673 6.766 1.00 79.81 142 LEU A C 1
ATOM 1134 O O . LEU A 1 142 ? -29.357 5.468 6.560 1.00 79.81 142 LEU A O 1
ATOM 1138 N N . ALA A 1 143 ? -27.192 4.897 6.353 1.00 73.38 143 ALA A N 1
ATOM 1139 C CA . ALA A 1 143 ? -26.778 6.075 5.592 1.00 73.38 143 ALA A CA 1
ATOM 1140 C C . ALA A 1 143 ? -26.876 5.885 4.073 1.00 73.38 143 ALA A C 1
ATOM 1142 O O . ALA A 1 143 ? -26.957 6.881 3.353 1.00 73.38 143 ALA A O 1
ATOM 1143 N N . GLU A 1 144 ? -26.857 4.645 3.573 1.00 67.19 144 GLU A N 1
ATOM 1144 C CA . GLU A 1 144 ? -27.230 4.377 2.186 1.00 67.19 144 GLU A CA 1
ATOM 1145 C C . GLU A 1 144 ? -28.732 4.658 2.021 1.00 67.19 144 GLU A C 1
ATOM 1147 O O . GLU A 1 144 ? -29.554 4.039 2.702 1.00 67.19 144 GLU A O 1
ATOM 1152 N N . PRO A 1 145 ? -29.129 5.608 1.154 1.00 55.28 145 PRO A N 1
ATOM 1153 C CA . PRO A 1 145 ? -30.534 5.771 0.831 1.00 55.28 145 PRO A CA 1
ATOM 1154 C C . PRO A 1 145 ? -30.999 4.465 0.183 1.00 55.28 145 PRO A C 1
ATOM 1156 O O . PRO A 1 145 ? -30.422 4.016 -0.806 1.00 55.28 145 PRO A O 1
ATOM 1159 N N . TYR A 1 146 ? -32.013 3.831 0.770 1.00 49.88 146 TYR A N 1
ATOM 1160 C CA . TYR A 1 146 ? -32.668 2.667 0.186 1.00 49.88 146 TYR A CA 1
ATOM 1161 C C . TYR A 1 146 ? -33.100 2.999 -1.251 1.00 49.88 146 TYR A C 1
ATOM 1163 O O . TYR A 1 146 ? -34.063 3.735 -1.448 1.00 49.88 146 TYR A O 1
ATOM 1171 N N . GLY A 1 147 ? -32.394 2.434 -2.230 1.00 51.47 147 GLY A N 1
ATOM 1172 C CA . GLY A 1 147 ? -32.778 2.427 -3.637 1.00 51.47 147 GLY A CA 1
ATOM 1173 C C . GLY A 1 147 ? -32.326 3.645 -4.438 1.00 51.47 147 GLY A C 1
ATOM 1174 O O . GLY A 1 147 ? -33.052 4.619 -4.544 1.00 51.47 147 GLY A O 1
ATOM 1175 N N . GLU A 1 148 ? -31.200 3.515 -5.132 1.00 44.03 148 GLU A N 1
ATOM 1176 C CA . GLU A 1 148 ? -31.221 3.717 -6.583 1.00 44.03 148 GLU A CA 1
ATOM 1177 C C . GLU A 1 148 ? -30.477 2.537 -7.210 1.00 44.03 148 GLU A C 1
ATOM 1179 O O . GLU A 1 148 ? -29.252 2.510 -7.324 1.00 44.03 148 GLU A O 1
ATOM 1184 N N . GLU A 1 149 ? -31.253 1.498 -7.526 1.00 48.19 149 GLU A N 1
ATOM 1185 C CA . GLU A 1 149 ? -30.892 0.558 -8.579 1.00 48.19 149 GLU A CA 1
ATOM 1186 C C . GLU A 1 149 ? -30.888 1.343 -9.898 1.00 48.19 149 GLU A C 1
ATOM 1188 O O . GLU A 1 149 ? -31.921 1.868 -10.317 1.00 48.19 149 GLU A O 1
ATOM 1193 N N . GLY A 1 150 ? -29.716 1.440 -10.523 1.00 42.47 150 GLY A N 1
ATOM 1194 C CA . GLY A 1 150 ? -29.505 1.989 -11.860 1.00 42.47 150 GLY A CA 1
ATOM 1195 C C . GLY A 1 150 ? -28.282 1.351 -12.491 1.00 42.47 150 GLY A C 1
ATOM 1196 O O . GLY A 1 150 ? -27.168 1.622 -11.989 1.00 42.47 150 GLY A O 1
#

Foldseek 3Di:
DVVVVVVLCVVLVVLLVCLQFPPDACFPDPVDPGGGHPRSNVVSVVVSVVVVVVVVVVVCCVVVDDLVRVLVVVCPDPDDPVVNLCSPLVVVLVVVLVVLVVVVVVVCVVVPHPPVCVVVSVVVSVVVSVVSSVVSVVVVVVPPDPDDPD

Sequence (150 aa):
MVRCWRTTRWLLAPIALLHLAFTPGMLLWPQLPWSPSIEGAAAAARQSLRLIDWFLAASAAFHLLTPEEWRCCMQRLPLPAQWRLAVTALPPLLAASRIMIGRMRQRWRLERGRLRDLPIAAAACVALVLTLADRQAEAHWLAEPYGEEG